Protein AF-A0A165EV86-F1 (afdb_monomer_lite)

Organism: NCBI:txid1314785

Structure (mmCIF, N/CA/C/O backbone):
data_AF-A0A165EV86-F1
#
_entry.id   AF-A0A165EV86-F1
#
loop_
_atom_site.group_PDB
_atom_site.id
_atom_site.type_symbol
_atom_site.label_atom_id
_atom_site.label_alt_id
_atom_site.label_comp_id
_atom_site.label_asym_id
_atom_site.label_entity_id
_atom_site.label_seq_id
_atom_site.pdbx_PDB_ins_code
_atom_site.Cartn_x
_atom_site.Cartn_y
_atom_site.Cartn_z
_atom_site.occupancy
_atom_site.B_iso_or_equiv
_atom_site.auth_seq_id
_atom_site.auth_comp_id
_atom_site.auth_asym_id
_atom_site.auth_atom_id
_atom_site.pdbx_PDB_model_num
ATOM 1 N N . LEU A 1 1 ? -11.340 2.938 -19.698 1.00 61.75 1 LEU A N 1
ATOM 2 C CA . LEU A 1 1 ? -11.963 2.203 -18.574 1.00 61.75 1 LEU A CA 1
ATOM 3 C C . LEU A 1 1 ? -11.511 0.742 -18.567 1.00 61.75 1 LEU A C 1
ATOM 5 O O . LEU A 1 1 ? -10.673 0.433 -17.739 1.00 61.75 1 LEU A O 1
ATOM 9 N N . LYS A 1 2 ? -11.856 -0.085 -19.568 1.00 66.62 2 LYS A N 1
ATOM 10 C CA . LYS A 1 2 ? -11.436 -1.509 -19.633 1.00 66.62 2 LYS A CA 1
ATOM 11 C C . LYS A 1 2 ? -9.935 -1.804 -19.435 1.00 66.62 2 LYS A C 1
ATOM 13 O O . LYS A 1 2 ? -9.590 -2.747 -18.744 1.00 66.62 2 LYS A O 1
ATOM 18 N N . 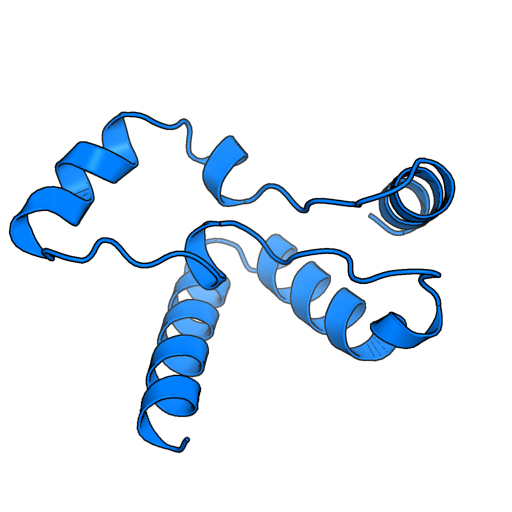GLN A 1 3 ? -9.030 -1.007 -20.016 1.00 62.62 3 GLN A N 1
ATOM 19 C CA . GLN A 1 3 ? -7.580 -1.236 -19.855 1.00 62.62 3 GLN A CA 1
ATOM 20 C C . GLN A 1 3 ? -7.061 -0.944 -18.435 1.00 62.62 3 GLN A C 1
ATOM 22 O O . GLN A 1 3 ? -6.081 -1.546 -18.010 1.00 62.62 3 GLN A O 1
ATOM 27 N N . LEU A 1 4 ? -7.703 -0.019 -17.711 1.00 65.38 4 LEU A N 1
ATOM 28 C CA . LEU A 1 4 ? -7.345 0.300 -16.324 1.00 65.38 4 LEU A CA 1
ATOM 29 C C . LEU A 1 4 ? -7.813 -0.818 -15.388 1.00 65.38 4 LEU A C 1
ATOM 31 O O . LEU A 1 4 ? -7.047 -1.258 -14.541 1.00 65.38 4 LEU A O 1
ATOM 35 N N . GLU A 1 5 ? -9.029 -1.322 -15.608 1.00 70.25 5 GLU A N 1
ATOM 36 C CA . GLU A 1 5 ? -9.573 -2.484 -14.893 1.00 70.25 5 GLU A CA 1
ATOM 37 C C . GLU A 1 5 ? -8.678 -3.721 -15.071 1.00 70.25 5 GLU A C 1
ATOM 39 O O . GLU A 1 5 ? -8.337 -4.380 -14.093 1.00 70.25 5 GLU A O 1
ATOM 44 N N . ASP A 1 6 ? -8.207 -3.977 -16.293 1.00 80.00 6 ASP A N 1
AT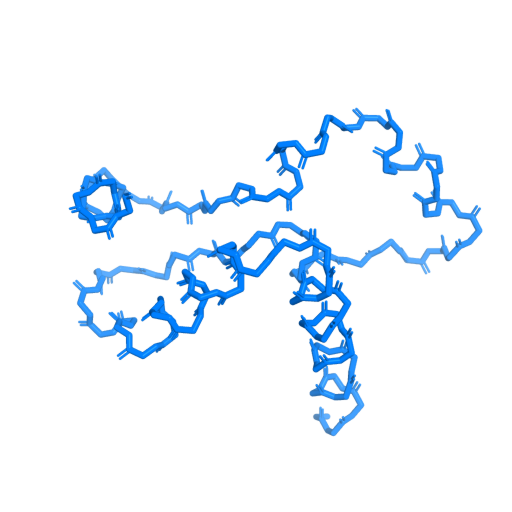OM 45 C CA . ASP A 1 6 ? -7.319 -5.102 -16.614 1.00 80.00 6 ASP A CA 1
ATOM 46 C C . ASP A 1 6 ? -5.915 -4.975 -15.980 1.00 80.00 6 ASP A C 1
ATOM 48 O O . ASP A 1 6 ? -5.284 -5.957 -15.586 1.00 80.00 6 ASP A O 1
ATOM 52 N N . ALA A 1 7 ? -5.393 -3.753 -15.839 1.00 81.81 7 ALA A N 1
ATOM 53 C CA . ALA A 1 7 ? -4.134 -3.523 -15.130 1.00 81.81 7 ALA A CA 1
ATOM 54 C C . ALA A 1 7 ? -4.284 -3.726 -13.614 1.00 81.81 7 ALA A C 1
ATOM 56 O O . ALA A 1 7 ? -3.447 -4.392 -13.003 1.00 81.81 7 ALA A O 1
ATOM 57 N N . SER A 1 8 ? -5.351 -3.196 -13.013 1.00 83.75 8 SER A N 1
ATOM 58 C CA . SER A 1 8 ? -5.633 -3.368 -11.584 1.00 83.75 8 SER A CA 1
ATOM 59 C C . SER A 1 8 ? -5.903 -4.827 -11.222 1.00 83.75 8 SER A C 1
ATOM 61 O O . SER A 1 8 ? -5.422 -5.297 -10.192 1.00 83.75 8 SER A O 1
ATOM 63 N N . HIS A 1 9 ? -6.608 -5.566 -12.084 1.00 88.31 9 HIS A N 1
ATOM 64 C CA . HIS A 1 9 ? -6.876 -6.986 -11.873 1.00 88.31 9 HIS A CA 1
ATOM 65 C 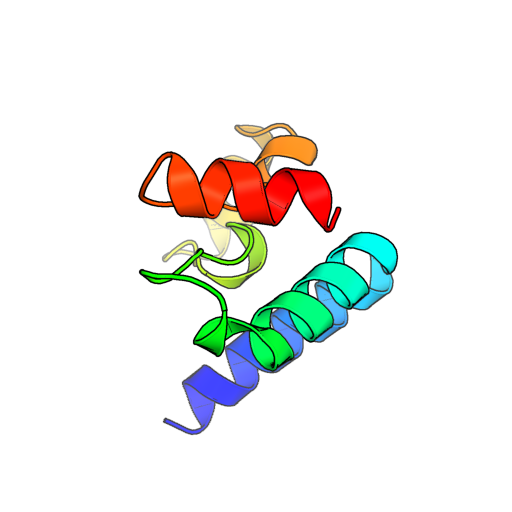C . HIS A 1 9 ? -5.584 -7.809 -11.847 1.00 88.31 9 HIS A C 1
ATOM 67 O O . HIS A 1 9 ? -5.341 -8.536 -10.889 1.00 88.31 9 HIS A O 1
ATOM 73 N N . ARG A 1 10 ? -4.686 -7.601 -12.819 1.00 90.50 10 ARG A N 1
ATOM 74 C CA . ARG A 1 10 ? -3.385 -8.291 -12.860 1.00 90.50 10 ARG A CA 1
ATOM 75 C C . ARG 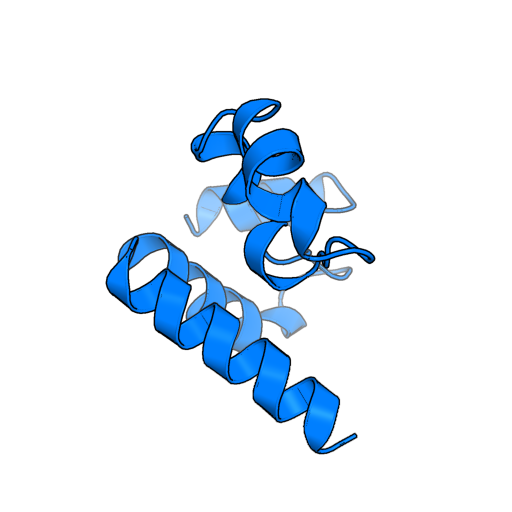A 1 10 ? -2.495 -7.979 -11.657 1.00 90.50 10 ARG A C 1
ATOM 77 O O . ARG A 1 10 ? -1.793 -8.864 -11.175 1.00 90.50 10 ARG A O 1
ATOM 84 N N . LYS A 1 11 ? -2.510 -6.736 -11.162 1.00 91.44 11 LYS A N 1
ATOM 85 C CA . LYS A 1 11 ? -1.780 -6.372 -9.935 1.00 91.44 11 LYS A CA 1
ATOM 86 C C . LYS A 1 11 ? -2.342 -7.095 -8.711 1.00 91.44 11 LYS A C 1
ATOM 88 O O . LYS A 1 11 ? -1.566 -7.564 -7.885 1.00 91.44 11 LYS A O 1
ATOM 93 N N . PHE A 1 12 ? -3.666 -7.212 -8.616 1.00 94.31 12 PHE A N 1
ATOM 94 C CA . PHE A 1 12 ? -4.319 -7.942 -7.532 1.00 94.31 12 PHE A CA 1
ATOM 95 C C . PHE A 1 12 ? -3.999 -9.444 -7.579 1.00 94.31 12 PHE A C 1
ATOM 97 O O . PHE A 1 12 ? -3.587 -9.992 -6.566 1.00 94.31 12 PHE A O 1
ATOM 104 N N . GLU A 1 13 ? -4.070 -10.089 -8.747 1.00 94.25 13 GLU A N 1
ATOM 105 C CA . GLU A 1 13 ? -3.677 -11.503 -8.901 1.00 94.25 13 GLU A CA 1
ATOM 106 C C . GLU A 1 13 ? -2.201 -11.750 -8.541 1.00 94.25 13 GLU A C 1
ATOM 108 O O . GLU A 1 13 ? -1.840 -12.803 -8.013 1.00 94.25 13 GLU A O 1
ATOM 113 N N . ALA A 1 14 ? -1.316 -10.799 -8.860 1.00 91.62 14 ALA A N 1
ATOM 114 C CA . ALA A 1 14 ? 0.093 -10.880 -8.488 1.00 91.62 14 ALA A CA 1
ATOM 115 C C . ALA A 1 14 ? 0.286 -10.756 -6.968 1.00 91.62 14 ALA A C 1
ATOM 117 O O . ALA A 1 14 ? 1.095 -11.491 -6.402 1.00 91.62 14 ALA A O 1
ATOM 118 N N . LEU A 1 15 ? -0.471 -9.866 -6.317 1.00 92.75 15 LEU A N 1
ATOM 119 C CA . LEU A 1 15 ? -0.484 -9.733 -4.863 1.00 92.75 15 LEU A CA 1
ATOM 120 C C . LEU A 1 15 ? -1.022 -10.994 -4.188 1.00 92.75 15 LEU A C 1
ATOM 122 O O . LEU A 1 15 ? -0.357 -11.507 -3.305 1.00 92.75 15 LEU A O 1
ATOM 126 N N . GLU A 1 16 ? -2.156 -11.534 -4.627 1.00 95.06 16 GLU A N 1
ATOM 127 C CA . GLU A 1 16 ? -2.757 -12.744 -4.045 1.00 95.06 16 GLU A CA 1
ATOM 128 C C . GLU A 1 16 ? -1.786 -13.937 -4.048 1.00 95.06 16 GLU A C 1
ATOM 130 O O . GLU A 1 16 ? -1.723 -14.705 -3.092 1.00 95.06 16 GLU A O 1
ATOM 135 N N . LYS A 1 17 ? -0.954 -14.053 -5.092 1.00 93.25 17 LYS A N 1
ATOM 136 C CA . LYS A 1 17 ? 0.113 -15.066 -5.166 1.00 93.25 17 LYS A CA 1
ATOM 137 C C . LYS A 1 17 ? 1.292 -14.789 -4.234 1.00 93.25 17 LYS A C 1
ATOM 139 O O . LYS A 1 17 ? 2.002 -15.726 -3.875 1.00 93.25 17 LYS A O 1
ATOM 144 N N . TRP A 1 18 ? 1.561 -13.524 -3.922 1.00 90.19 18 TRP A N 1
ATOM 145 C CA . TRP A 1 18 ? 2.696 -13.109 -3.098 1.00 90.19 18 TRP A CA 1
ATOM 146 C C . TRP A 1 18 ? 2.358 -13.062 -1.603 1.00 90.19 18 TRP A C 1
ATOM 148 O O . TRP A 1 18 ? 3.186 -13.453 -0.782 1.00 90.19 18 TRP A O 1
ATOM 158 N N . ASP A 1 19 ? 1.163 -12.587 -1.261 1.00 92.69 19 ASP A N 1
ATOM 159 C CA . ASP A 1 19 ? 0.668 -12.366 0.094 1.00 92.69 19 ASP A CA 1
ATOM 160 C C . ASP A 1 19 ? -0.869 -12.484 0.103 1.00 92.69 19 ASP A C 1
ATOM 162 O O . ASP A 1 19 ? -1.594 -11.517 -0.154 1.00 92.69 19 ASP A O 1
ATOM 166 N N . SER A 1 20 ? -1.360 -13.700 0.362 1.00 94.44 20 SER A N 1
ATOM 167 C CA . SER A 1 20 ? -2.795 -14.007 0.408 1.00 94.44 20 SER A CA 1
ATOM 168 C C . SER A 1 20 ? -3.512 -13.263 1.530 1.00 94.44 20 SER A C 1
ATOM 170 O O . SER A 1 20 ? -4.629 -12.798 1.331 1.00 94.44 20 SER A O 1
ATOM 172 N N . ASP A 1 21 ? -2.855 -13.083 2.677 1.00 93.12 21 ASP A N 1
ATOM 173 C CA . ASP A 1 21 ? -3.443 -12.403 3.831 1.00 93.12 21 ASP A CA 1
ATOM 174 C C . ASP A 1 21 ? -3.702 -10.930 3.486 1.00 93.12 21 ASP A C 1
ATOM 176 O O . ASP A 1 21 ? -4.785 -10.396 3.724 1.00 93.12 21 ASP A O 1
ATOM 180 N N . CYS A 1 22 ? -2.740 -10.269 2.835 1.00 93.31 22 CYS A N 1
ATOM 181 C CA . CYS A 1 22 ? -2.922 -8.905 2.340 1.00 93.31 22 CYS A CA 1
ATOM 182 C C . CYS A 1 22 ? -4.051 -8.815 1.295 1.00 93.31 22 CYS A C 1
ATOM 184 O O . CYS A 1 22 ? -4.827 -7.853 1.308 1.00 93.31 22 CYS A O 1
ATOM 186 N N . ALA A 1 23 ? -4.182 -9.814 0.417 1.00 95.44 23 ALA A N 1
ATOM 187 C CA . ALA A 1 23 ? -5.269 -9.875 -0.559 1.00 95.44 23 ALA A CA 1
ATOM 188 C C . ALA A 1 23 ? -6.649 -10.021 0.108 1.00 95.44 23 ALA A C 1
ATOM 190 O O . ALA A 1 23 ? -7.578 -9.295 -0.265 1.00 95.44 23 ALA A O 1
ATOM 191 N N . ASP A 1 24 ? -6.773 -10.868 1.131 1.00 95.12 24 ASP A N 1
ATOM 192 C CA . ASP A 1 24 ? -8.004 -11.041 1.911 1.00 95.12 24 ASP A CA 1
ATOM 193 C C . ASP A 1 24 ? -8.424 -9.733 2.588 1.00 95.12 24 ASP A C 1
ATOM 195 O O . ASP A 1 24 ? -9.595 -9.338 2.535 1.00 95.12 24 ASP A O 1
ATOM 199 N N . VAL A 1 25 ? -7.457 -8.999 3.146 1.00 94.25 25 VAL A N 1
ATOM 200 C CA . VAL A 1 25 ? -7.696 -7.677 3.735 1.00 94.25 25 VAL A CA 1
ATOM 201 C C . VAL A 1 25 ? -8.231 -6.687 2.701 1.00 94.25 25 VAL A C 1
ATOM 203 O O . VAL A 1 25 ? -9.165 -5.940 2.991 1.00 94.25 25 VAL A O 1
ATOM 206 N N . ILE A 1 26 ? -7.693 -6.680 1.480 1.00 95.00 26 ILE A N 1
ATOM 207 C CA . ILE A 1 26 ? -8.170 -5.790 0.408 1.00 95.00 26 ILE A CA 1
ATOM 208 C C . ILE A 1 26 ? -9.600 -6.136 0.005 1.00 95.00 26 ILE A C 1
ATOM 210 O O . ILE A 1 26 ? -10.430 -5.239 -0.159 1.00 95.00 26 ILE A O 1
ATOM 214 N N . VAL A 1 27 ? -9.917 -7.423 -0.137 1.00 95.56 27 VAL A N 1
ATOM 215 C CA . VAL A 1 27 ? -11.284 -7.870 -0.439 1.00 95.56 27 VAL A CA 1
ATOM 216 C C . VAL A 1 27 ? -12.236 -7.445 0.676 1.00 95.56 27 VAL A C 1
ATOM 218 O O . VAL A 1 27 ? -13.311 -6.904 0.397 1.00 95.56 27 VAL A O 1
ATOM 221 N N . TRP A 1 28 ? -11.839 -7.627 1.936 1.00 95.19 28 TRP A N 1
ATOM 222 C CA . TRP A 1 28 ? -12.615 -7.163 3.078 1.00 95.19 28 TRP A CA 1
ATOM 223 C C . TRP A 1 28 ? -12.816 -5.645 3.033 1.00 95.19 28 TRP A C 1
ATOM 225 O O . TRP A 1 28 ? -13.956 -5.188 3.131 1.00 95.19 28 TRP A O 1
ATOM 235 N N . LEU A 1 29 ? -11.756 -4.867 2.811 1.00 95.25 29 LEU A N 1
ATOM 236 C CA . LEU A 1 29 ? -11.811 -3.407 2.756 1.00 95.25 29 LEU A CA 1
ATOM 237 C C . LEU A 1 29 ? -12.779 -2.927 1.669 1.00 95.25 29 LEU A C 1
ATOM 239 O O . LEU A 1 29 ? -13.668 -2.124 1.950 1.00 95.25 29 LEU A O 1
ATOM 243 N N . ARG A 1 30 ? -12.682 -3.481 0.454 1.00 94.62 30 ARG A N 1
ATOM 244 C CA . ARG A 1 30 ? -13.580 -3.165 -0.671 1.00 94.62 30 ARG A CA 1
ATOM 245 C C . ARG A 1 30 ? -15.047 -3.439 -0.335 1.00 94.62 30 ARG A C 1
ATOM 247 O O . ARG A 1 30 ? -15.906 -2.605 -0.610 1.00 94.62 30 ARG A O 1
ATOM 254 N N . ASN A 1 31 ? -15.335 -4.568 0.312 1.00 96.38 31 ASN A N 1
ATOM 255 C CA . ASN A 1 31 ? -16.696 -4.937 0.721 1.00 96.38 31 ASN A CA 1
ATOM 256 C C . ASN A 1 31 ? -17.226 -4.095 1.897 1.00 96.38 31 ASN A C 1
ATOM 258 O O . ASN A 1 31 ? -18.438 -3.988 2.098 1.00 96.38 31 ASN A O 1
ATOM 262 N N . ASN A 1 32 ? -16.332 -3.484 2.674 1.00 95.69 32 ASN A N 1
ATOM 263 C CA . ASN A 1 32 ? -16.654 -2.734 3.884 1.00 95.69 32 ASN A CA 1
ATOM 264 C C . ASN A 1 32 ? -16.375 -1.231 3.757 1.00 95.69 32 ASN A C 1
ATOM 266 O O . ASN A 1 32 ? -16.461 -0.528 4.759 1.00 95.69 32 ASN A O 1
ATOM 270 N N . HIS A 1 33 ? -16.120 -0.713 2.550 1.00 94.75 33 HIS A N 1
ATOM 271 C CA . HIS A 1 33 ? -15.814 0.705 2.324 1.00 94.75 33 HIS A CA 1
ATOM 272 C C . HIS A 1 33 ? -16.870 1.644 2.936 1.00 94.75 33 HIS A C 1
ATOM 274 O O . HIS A 1 33 ? -16.549 2.700 3.463 1.00 94.75 33 HIS A O 1
ATOM 280 N N . HIS A 1 34 ? -18.138 1.228 2.938 1.00 96.69 34 HIS A N 1
ATOM 281 C CA . HIS A 1 34 ? -19.254 1.966 3.538 1.00 96.69 34 HIS A CA 1
ATOM 282 C C . HIS A 1 34 ? -19.159 2.160 5.065 1.00 96.69 34 HIS A C 1
ATOM 284 O O . HIS A 1 34 ? -19.926 2.948 5.615 1.00 96.69 34 HIS A O 1
ATOM 290 N N . LYS A 1 35 ? -18.286 1.419 5.760 1.00 96.19 35 LYS A N 1
ATOM 291 C CA . LYS A 1 35 ? -18.044 1.573 7.202 1.00 96.19 35 LYS A CA 1
ATOM 292 C C . LYS A 1 35 ? -17.098 2.727 7.518 1.00 96.19 35 LYS A C 1
ATOM 294 O O . LYS A 1 35 ? -17.109 3.209 8.646 1.00 96.19 35 LYS A O 1
ATOM 299 N N . PHE A 1 36 ? -16.290 3.134 6.544 1.00 97.19 36 PHE A N 1
ATOM 300 C CA . PHE A 1 36 ? -15.317 4.203 6.695 1.00 97.19 36 PHE A CA 1
ATOM 301 C C . PHE A 1 36 ? -15.952 5.547 6.359 1.00 97.19 36 PHE A C 1
ATOM 303 O O . PHE A 1 36 ? -16.841 5.652 5.508 1.00 97.19 36 PHE A O 1
ATOM 310 N N . LYS A 1 37 ? -15.509 6.585 7.060 1.00 97.50 37 LYS A N 1
ATOM 311 C CA . LYS A 1 37 ? -15.989 7.955 6.870 1.00 97.50 37 LYS A CA 1
ATOM 312 C C . LYS A 1 37 ? -15.466 8.536 5.561 1.00 97.50 37 LYS A C 1
ATOM 314 O O . LYS A 1 37 ? -16.198 9.252 4.875 1.00 97.50 37 LYS A O 1
ATOM 319 N N . ILE A 1 38 ? -14.210 8.247 5.241 1.00 96.69 38 ILE A N 1
ATOM 320 C CA . ILE A 1 38 ? -13.528 8.640 4.011 1.00 96.69 38 ILE A CA 1
ATOM 321 C C . ILE A 1 38 ? -12.742 7.456 3.444 1.00 96.69 38 ILE A C 1
ATOM 323 O O . ILE A 1 38 ? -12.589 6.417 4.080 1.00 96.69 38 ILE A O 1
ATOM 327 N N . GLU A 1 39 ? -12.284 7.596 2.202 1.00 95.56 39 GLU A N 1
ATOM 328 C CA . GLU A 1 39 ? -11.570 6.525 1.512 1.00 95.56 39 GLU A CA 1
ATOM 329 C C . GLU A 1 39 ? -10.314 6.104 2.291 1.00 95.56 39 GLU A C 1
ATOM 331 O O . GLU A 1 39 ? -9.472 6.931 2.656 1.00 95.56 39 GLU A O 1
ATOM 336 N N . VAL A 1 40 ? -10.182 4.800 2.516 1.00 96.38 40 VAL A N 1
ATOM 337 C CA . VAL A 1 40 ? -8.932 4.170 2.941 1.00 96.38 40 VAL A CA 1
ATOM 338 C C . VAL A 1 40 ? -8.267 3.619 1.689 1.00 96.38 40 VAL A C 1
ATOM 340 O O . VAL A 1 40 ? -8.846 2.781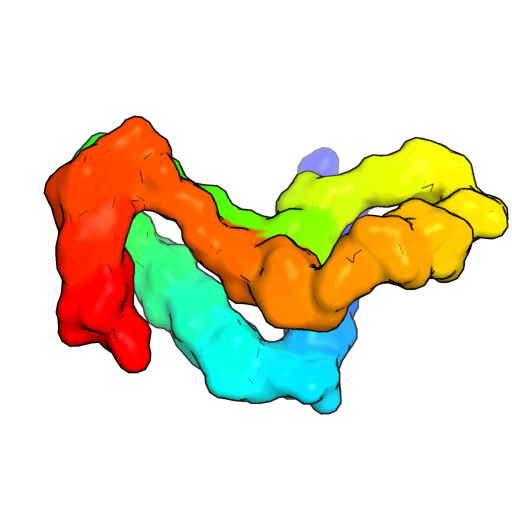 0.997 1.00 96.38 40 VAL A O 1
ATOM 343 N N . PHE A 1 41 ? -7.057 4.085 1.390 1.00 95.69 41 PHE A N 1
ATOM 344 C CA . PHE A 1 41 ? -6.345 3.634 0.201 1.00 95.69 41 PHE A CA 1
ATOM 345 C C . PHE A 1 41 ? -5.753 2.241 0.407 1.00 95.69 41 PHE A C 1
ATOM 347 O O . PHE A 1 41 ? -5.147 1.937 1.441 1.00 95.69 41 PHE A O 1
ATOM 354 N N . GLU A 1 42 ? -5.904 1.421 -0.629 1.00 95.25 42 GLU A N 1
ATOM 355 C CA . GLU A 1 42 ? -5.224 0.139 -0.770 1.00 95.25 42 GLU A CA 1
ATOM 356 C C . GLU A 1 42 ? -3.696 0.314 -0.847 1.00 95.25 42 GLU A C 1
ATOM 358 O O . GLU A 1 42 ? -3.196 1.424 -1.071 1.00 95.25 42 GLU A O 1
ATOM 363 N N . PRO A 1 43 ? -2.926 -0.779 -0.697 1.00 94.69 43 PRO A N 1
ATOM 364 C CA . PRO A 1 43 ? -1.480 -0.692 -0.684 1.00 94.69 43 PRO A CA 1
ATOM 365 C C . PRO A 1 43 ? -0.859 -0.078 -1.948 1.00 94.69 43 PRO A C 1
ATOM 367 O O . PRO A 1 43 ? -1.351 -0.315 -3.061 1.00 94.69 43 PRO A O 1
ATOM 370 N N . PRO A 1 44 ? 0.276 0.646 -1.820 1.00 93.06 44 PRO A N 1
ATOM 371 C CA . PRO A 1 44 ? 0.955 1.310 -2.932 1.00 93.06 44 PRO A CA 1
ATOM 372 C C . PRO A 1 44 ? 1.197 0.427 -4.154 1.00 93.06 44 PRO A C 1
ATOM 374 O O . PRO A 1 44 ? 1.108 0.901 -5.285 1.00 93.06 44 PRO A O 1
ATOM 377 N N . MET A 1 45 ? 1.468 -0.861 -3.951 1.00 90.88 45 MET A N 1
ATOM 378 C CA . MET A 1 45 ? 1.688 -1.806 -5.046 1.00 90.88 45 MET A CA 1
ATOM 379 C C . MET A 1 45 ? 0.478 -1.998 -5.977 1.00 90.88 45 MET A C 1
ATOM 381 O O . MET A 1 45 ? 0.661 -2.373 -7.136 1.00 90.88 45 MET A O 1
ATOM 385 N N . LEU A 1 46 ? -0.746 -1.721 -5.516 1.00 93.12 46 LEU A N 1
ATOM 386 C CA . LEU A 1 46 ? -1.948 -1.754 -6.352 1.00 93.12 46 LEU A CA 1
ATOM 387 C C . LEU A 1 46 ? -2.236 -0.388 -6.980 1.00 93.12 46 LEU A C 1
ATOM 389 O O . LEU A 1 46 ? -2.500 -0.298 -8.185 1.00 93.12 46 LEU A O 1
ATOM 393 N N . CYS A 1 47 ? -2.126 0.678 -6.189 1.00 91.19 47 CYS A N 1
ATOM 394 C CA . CYS A 1 47 ? -2.566 2.014 -6.587 1.00 91.19 47 CYS A CA 1
ATOM 395 C C . CYS A 1 47 ? -1.519 2.815 -7.376 1.00 91.19 47 CYS A C 1
ATOM 397 O O . CYS A 1 47 ? -1.885 3.710 -8.138 1.00 91.19 47 CYS A O 1
ATOM 399 N N . LEU A 1 48 ? -0.224 2.508 -7.246 1.00 90.12 48 LEU A N 1
ATOM 400 C CA . LEU A 1 48 ? 0.850 3.252 -7.909 1.00 90.12 48 LEU A CA 1
ATOM 401 C C . LEU A 1 48 ? 1.357 2.544 -9.165 1.00 90.12 48 LEU A C 1
ATOM 403 O O . LEU A 1 48 ? 1.322 1.320 -9.293 1.00 90.12 48 LEU A O 1
ATOM 407 N N . THR A 1 49 ? 1.842 3.334 -10.120 1.00 91.31 49 THR A N 1
ATOM 408 C CA . THR A 1 49 ? 2.465 2.838 -11.352 1.00 91.31 49 THR A CA 1
ATOM 409 C C . THR A 1 49 ? 3.730 3.633 -11.622 1.00 91.31 49 THR A C 1
ATOM 411 O O . THR A 1 49 ? 3.689 4.861 -11.665 1.00 91.31 49 THR A O 1
ATOM 414 N N . VAL A 1 50 ? 4.850 2.942 -11.838 1.00 92.62 50 VAL A N 1
ATOM 415 C CA . VAL A 1 50 ? 6.094 3.581 -12.282 1.00 92.62 50 VAL A CA 1
ATOM 416 C C . VAL A 1 50 ? 5.938 3.944 -13.764 1.00 92.62 50 VAL A C 1
ATOM 418 O O . VAL A 1 50 ? 5.776 3.034 -14.580 1.00 92.62 50 VAL A O 1
ATOM 421 N N . PRO A 1 51 ? 5.992 5.235 -14.155 1.00 93.06 51 PRO A N 1
ATOM 422 C CA . PRO A 1 51 ? 5.681 5.648 -15.528 1.00 93.06 51 PRO A CA 1
ATOM 423 C C . PRO A 1 51 ? 6.588 5.021 -16.592 1.00 93.06 51 PRO A C 1
ATOM 425 O O . PRO A 1 51 ? 6.173 4.810 -17.728 1.00 93.06 51 PRO A O 1
ATOM 428 N N . ASN A 1 52 ? 7.834 4.714 -16.227 1.00 95.19 52 ASN A N 1
ATOM 429 C CA . ASN A 1 52 ? 8.786 4.032 -17.088 1.00 95.19 52 ASN A CA 1
ATOM 430 C C . ASN A 1 52 ? 9.161 2.679 -16.476 1.00 95.19 52 ASN A C 1
ATOM 432 O O . ASN A 1 52 ? 9.889 2.611 -15.485 1.00 95.19 52 ASN A O 1
ATOM 436 N N . SER A 1 53 ? 8.698 1.603 -17.113 1.00 92.12 53 SER A N 1
ATOM 437 C CA . SER A 1 53 ? 8.869 0.228 -16.635 1.00 92.12 53 SER A CA 1
ATOM 438 C C . SER A 1 53 ? 10.333 -0.194 -16.463 1.00 92.12 53 SER A C 1
ATOM 440 O O . SER A 1 53 ? 10.624 -1.066 -15.647 1.00 92.12 53 SER A O 1
ATOM 442 N N . LYS A 1 54 ? 11.276 0.461 -17.156 1.00 96.81 54 LYS A N 1
ATOM 443 C CA . LYS A 1 54 ? 12.721 0.205 -17.013 1.00 96.81 54 LYS A CA 1
ATOM 444 C C . LYS A 1 54 ? 13.249 0.517 -15.611 1.00 96.81 54 LYS A C 1
ATOM 446 O O . LYS A 1 54 ? 14.298 0.002 -15.242 1.00 96.81 54 LYS A O 1
ATOM 451 N N . PHE A 1 55 ? 12.540 1.345 -14.843 1.00 97.00 55 PHE A N 1
ATOM 452 C CA . PHE A 1 55 ? 12.949 1.758 -13.502 1.00 97.00 55 PHE A CA 1
ATOM 453 C C . PHE A 1 55 ? 12.192 1.051 -12.375 1.00 97.00 55 PHE A C 1
ATOM 455 O O . PHE A 1 55 ? 12.479 1.342 -11.221 1.00 97.00 55 PHE A O 1
ATOM 462 N N . VAL A 1 56 ? 11.270 0.121 -12.667 1.00 93.25 56 VAL A N 1
ATOM 463 C CA . VAL A 1 56 ? 10.427 -0.540 -11.644 1.00 93.25 56 VAL A CA 1
ATOM 464 C C . VAL A 1 56 ? 11.269 -1.147 -10.524 1.00 93.25 56 VAL A C 1
ATOM 466 O O . VAL A 1 56 ? 11.139 -0.723 -9.384 1.00 93.25 56 VAL A O 1
ATOM 469 N N . HIS A 1 57 ? 12.220 -2.020 -10.860 1.00 92.88 57 HIS A N 1
ATOM 470 C CA . HIS A 1 57 ? 13.086 -2.659 -9.865 1.00 92.88 57 HIS A CA 1
ATOM 471 C C . HIS A 1 57 ? 13.920 -1.649 -9.062 1.00 92.88 57 HIS A C 1
ATOM 473 O O . HIS A 1 57 ? 14.112 -1.814 -7.863 1.00 92.88 57 HIS A O 1
ATOM 479 N N . ALA A 1 58 ? 14.413 -0.589 -9.713 1.00 95.81 58 ALA A N 1
ATOM 480 C CA . ALA A 1 58 ? 15.199 0.440 -9.036 1.00 95.81 58 ALA A CA 1
ATOM 481 C C . ALA A 1 58 ? 14.348 1.224 -8.026 1.00 95.81 58 ALA A C 1
ATOM 483 O O . ALA A 1 58 ? 14.823 1.523 -6.937 1.00 95.81 58 ALA A O 1
ATOM 484 N N . VAL A 1 59 ? 13.093 1.522 -8.376 1.00 94.12 59 VAL A N 1
ATOM 485 C CA . VAL A 1 59 ? 12.133 2.177 -7.481 1.00 94.12 59 VAL A CA 1
ATOM 486 C C . VAL A 1 59 ? 11.739 1.244 -6.338 1.00 94.12 59 VAL A C 1
ATOM 488 O O . VAL A 1 59 ? 11.756 1.671 -5.191 1.00 94.12 59 VAL A O 1
ATOM 491 N N . GLU A 1 60 ? 11.425 -0.021 -6.619 1.00 91.00 60 GLU A N 1
ATOM 492 C CA . GLU A 1 60 ? 11.004 -0.997 -5.604 1.00 91.00 60 GLU A CA 1
ATOM 493 C C . GLU A 1 60 ? 12.076 -1.228 -4.535 1.00 91.00 60 GLU A C 1
ATOM 495 O O . GLU A 1 60 ? 11.753 -1.258 -3.352 1.00 91.00 60 GLU A O 1
ATOM 500 N N . VAL A 1 61 ? 13.356 -1.303 -4.919 1.00 93.88 61 VAL A N 1
ATOM 501 C CA . VAL A 1 61 ? 14.477 -1.495 -3.977 1.00 93.88 61 VAL A CA 1
ATOM 502 C C . VAL A 1 61 ? 14.654 -0.312 -3.015 1.00 93.88 61 VAL A C 1
ATOM 504 O O . VAL A 1 61 ? 15.228 -0.476 -1.939 1.00 93.88 61 VAL A O 1
ATOM 507 N N . CYS A 1 62 ? 14.141 0.876 -3.347 1.00 95.44 62 CYS A N 1
ATOM 508 C CA . CYS A 1 62 ? 14.162 2.020 -2.434 1.00 95.44 62 CYS A CA 1
ATOM 509 C C . CYS A 1 62 ? 13.187 1.883 -1.254 1.00 95.44 62 CYS A C 1
ATOM 511 O O . CYS A 1 62 ? 13.267 2.687 -0.324 1.00 95.44 62 CYS A O 1
ATOM 513 N N . PHE A 1 63 ? 12.284 0.898 -1.267 1.00 93.12 63 PHE A N 1
ATOM 514 C CA . PHE A 1 63 ? 11.275 0.709 -0.230 1.00 93.12 63 PHE A CA 1
ATOM 515 C C . PHE A 1 63 ? 11.349 -0.699 0.368 1.00 93.12 63 PHE A C 1
ATOM 517 O O . PHE A 1 63 ? 11.530 -1.681 -0.350 1.00 93.12 63 PHE A O 1
ATOM 524 N N . PRO A 1 64 ? 11.163 -0.843 1.690 1.00 93.81 64 PRO A N 1
ATOM 525 C CA . PRO A 1 64 ? 10.986 -2.161 2.275 1.00 93.81 64 PRO A CA 1
ATOM 526 C C . PRO A 1 64 ? 9.668 -2.772 1.781 1.00 93.81 64 PRO A C 1
ATOM 528 O O . PRO A 1 64 ? 8.673 -2.066 1.604 1.00 93.81 64 PRO A O 1
ATOM 531 N N . SER A 1 65 ? 9.620 -4.098 1.633 1.00 88.69 65 SER A N 1
ATOM 532 C CA . SER A 1 65 ? 8.412 -4.801 1.174 1.00 88.69 65 SER A CA 1
ATOM 533 C C . SER A 1 65 ? 7.184 -4.537 2.052 1.00 88.69 65 SER A C 1
ATOM 535 O O . SER A 1 65 ? 6.064 -4.590 1.560 1.00 88.69 65 SER A O 1
ATOM 537 N N . SER A 1 66 ? 7.375 -4.224 3.337 1.00 91.06 66 SER A N 1
ATOM 538 C CA . SER A 1 66 ? 6.286 -3.829 4.236 1.00 91.06 66 SER A CA 1
ATOM 539 C C . SER A 1 66 ? 5.630 -2.509 3.828 1.00 91.06 66 SER A C 1
ATOM 541 O O . SER A 1 66 ? 4.410 -2.420 3.863 1.00 91.06 66 SER A O 1
ATOM 543 N N . ALA A 1 67 ? 6.406 -1.515 3.380 1.00 92.56 67 ALA A N 1
ATOM 544 C CA . ALA A 1 67 ? 5.873 -0.217 2.964 1.00 92.56 67 ALA A CA 1
ATOM 545 C C . ALA A 1 67 ? 5.001 -0.322 1.705 1.00 92.56 67 ALA A C 1
ATOM 547 O O . ALA A 1 67 ? 4.035 0.421 1.551 1.00 92.56 67 ALA A O 1
ATOM 548 N N . LEU A 1 68 ? 5.307 -1.271 0.816 1.00 92.00 68 LEU A N 1
ATOM 549 C CA . LEU A 1 68 ? 4.509 -1.523 -0.388 1.00 92.00 68 LEU A CA 1
ATOM 550 C C . LEU A 1 68 ? 3.148 -2.171 -0.087 1.00 92.00 68 LEU A C 1
ATOM 552 O O . LEU A 1 68 ? 2.267 -2.122 -0.944 1.00 92.00 68 LEU A O 1
ATOM 556 N N . LYS A 1 69 ? 2.980 -2.728 1.121 1.00 92.00 69 LYS A N 1
ATOM 557 C CA . LYS A 1 69 ? 1.767 -3.398 1.619 1.00 92.00 69 LYS A CA 1
ATOM 558 C C . LYS A 1 69 ? 0.956 -2.543 2.605 1.00 92.00 69 LYS A C 1
ATOM 560 O O . LYS A 1 69 ? -0.024 -3.014 3.169 1.00 92.00 69 LYS A O 1
ATOM 565 N N . THR A 1 70 ? 1.359 -1.294 2.833 1.00 93.44 70 THR A N 1
ATOM 566 C CA . THR A 1 70 ? 0.727 -0.410 3.819 1.00 93.44 70 THR A CA 1
ATOM 567 C C . THR A 1 70 ? -0.609 0.144 3.327 1.00 93.44 70 THR A C 1
ATOM 569 O O . THR A 1 70 ? -0.661 0.766 2.272 1.00 93.44 70 THR A O 1
ATOM 572 N N . PHE A 1 71 ? -1.662 0.012 4.132 1.00 95.38 71 PHE A N 1
ATOM 573 C CA . PHE A 1 71 ? -2.940 0.704 3.934 1.00 95.38 71 PHE A CA 1
ATOM 574 C C . PHE A 1 71 ? -2.886 2.121 4.506 1.00 95.38 71 PHE A C 1
ATOM 576 O O . PHE A 1 71 ? -2.228 2.361 5.521 1.00 95.38 71 PHE A O 1
ATOM 583 N N . ILE A 1 72 ? -3.586 3.063 3.872 1.00 95.06 72 ILE A N 1
ATOM 584 C CA . ILE A 1 72 ? -3.508 4.483 4.240 1.00 95.06 72 ILE A CA 1
ATOM 585 C C . ILE A 1 72 ? -4.902 4.993 4.590 1.00 95.06 72 ILE A C 1
ATOM 587 O O . ILE A 1 72 ? -5.746 5.179 3.714 1.00 95.06 72 ILE A O 1
ATOM 591 N N . ALA A 1 73 ? -5.125 5.256 5.876 1.00 96.75 73 ALA A N 1
ATOM 592 C CA . ALA A 1 73 ? -6.298 5.975 6.354 1.00 96.75 73 ALA A CA 1
ATOM 593 C C . ALA A 1 73 ? -6.037 7.487 6.352 1.00 96.75 73 ALA A C 1
ATOM 595 O O . ALA A 1 73 ? -4.941 7.944 6.680 1.00 96.75 73 ALA A O 1
ATOM 596 N N . GLN A 1 74 ? -7.054 8.265 5.988 1.00 96.25 74 GLN A N 1
ATOM 597 C CA . GLN A 1 74 ? -6.954 9.723 5.858 1.00 96.25 74 GLN A CA 1
ATOM 598 C C . GLN A 1 74 ? -7.380 10.484 7.127 1.00 96.25 74 GLN A C 1
ATOM 600 O O . GLN A 1 74 ? -7.182 11.696 7.212 1.00 96.25 74 GLN A O 1
ATOM 605 N N . CYS A 1 75 ? -7.955 9.795 8.116 1.00 97.50 75 CYS A N 1
ATOM 606 C CA . CYS A 1 75 ? -8.274 10.353 9.428 1.00 97.50 75 CYS A CA 1
ATOM 607 C C . CYS A 1 75 ? -8.069 9.319 10.546 1.00 97.50 75 CYS A C 1
ATOM 609 O O . CYS A 1 75 ? -7.920 8.121 10.293 1.00 97.50 75 CYS A O 1
ATOM 611 N N . GLU A 1 76 ? -8.041 9.797 11.790 1.00 97.50 76 GLU A N 1
ATOM 612 C CA . GLU A 1 76 ? -7.770 8.977 12.975 1.00 97.50 76 GLU A CA 1
ATOM 613 C C . GLU A 1 76 ? -8.881 7.955 13.246 1.00 97.50 76 GLU A C 1
ATOM 615 O O . GLU A 1 76 ? -8.600 6.825 13.654 1.00 97.50 76 GLU A O 1
ATOM 620 N N . GLU A 1 77 ? -10.138 8.319 12.985 1.00 97.50 77 GLU A N 1
ATOM 621 C CA . GLU A 1 77 ? -11.284 7.433 13.191 1.00 97.50 77 GLU A CA 1
ATOM 622 C C . GLU A 1 77 ? -11.220 6.213 12.264 1.00 97.50 77 GLU A C 1
ATOM 624 O O . GLU A 1 77 ? -11.354 5.080 12.728 1.00 97.50 77 GLU A O 1
ATOM 629 N N . ASP A 1 78 ? -10.934 6.430 10.976 1.00 97.50 78 ASP A N 1
ATOM 630 C CA . ASP A 1 78 ? -10.800 5.352 9.993 1.00 97.50 78 ASP A CA 1
ATOM 631 C C . ASP A 1 78 ? -9.525 4.530 10.228 1.00 97.50 78 ASP A C 1
ATOM 633 O O . ASP A 1 78 ? -9.548 3.310 10.077 1.00 97.50 78 ASP A O 1
ATOM 637 N N . TYR A 1 79 ? -8.431 5.160 10.674 1.00 96.69 79 TYR A N 1
ATOM 638 C CA . TYR A 1 79 ? -7.216 4.451 11.094 1.00 96.69 79 TYR A CA 1
ATOM 639 C C . TYR A 1 79 ? -7.489 3.511 12.275 1.00 96.69 79 TYR A C 1
ATOM 641 O O . TYR A 1 79 ? -7.044 2.362 12.284 1.00 96.69 79 TYR A O 1
ATOM 649 N N . SER A 1 80 ? -8.232 3.988 13.273 1.00 96.75 80 SER A N 1
ATOM 650 C CA . SER A 1 80 ? -8.585 3.203 14.457 1.00 96.75 80 SER A CA 1
ATOM 651 C C . SER A 1 80 ? -9.516 2.049 14.098 1.00 96.75 80 SER A C 1
ATOM 653 O O . SER A 1 80 ? -9.297 0.928 14.550 1.00 96.75 80 SER A O 1
ATOM 655 N N . LEU A 1 81 ? -10.519 2.302 13.249 1.00 95.38 81 LEU A N 1
ATOM 656 C CA . LEU A 1 81 ? -11.423 1.270 12.740 1.00 95.38 81 LEU A CA 1
ATOM 657 C C . LEU A 1 81 ? -10.669 0.203 11.940 1.00 95.38 81 LEU A C 1
ATOM 659 O O . LEU A 1 81 ? -10.914 -0.986 12.129 1.00 95.38 81 LEU A O 1
ATOM 663 N N . LEU A 1 82 ? -9.739 0.614 11.076 1.00 93.94 82 LEU A N 1
ATOM 664 C CA . LEU A 1 82 ? -8.928 -0.304 10.285 1.00 93.94 82 LEU A CA 1
ATOM 665 C C . LEU A 1 82 ? -8.091 -1.224 11.189 1.00 93.94 82 LEU A C 1
ATOM 667 O O . LEU A 1 82 ? -8.160 -2.435 11.036 1.00 93.94 82 LEU A O 1
ATOM 671 N N . ASN A 1 83 ? -7.389 -0.681 12.188 1.00 92.12 83 ASN A N 1
ATOM 672 C CA . ASN A 1 83 ? -6.568 -1.478 13.116 1.00 92.12 83 ASN A CA 1
ATOM 673 C C . ASN A 1 83 ? -7.363 -2.386 14.069 1.00 92.12 83 ASN A C 1
ATOM 675 O O . ASN A 1 83 ? -6.775 -3.236 14.724 1.00 92.12 83 ASN A O 1
ATOM 679 N N . GLN A 1 84 ? -8.672 -2.187 14.223 1.00 91.25 84 GLN A N 1
ATOM 680 C CA . GLN A 1 84 ? -9.516 -3.107 14.999 1.00 91.25 84 GLN A CA 1
ATOM 681 C C . GLN A 1 84 ? -9.974 -4.314 14.179 1.00 91.25 84 GLN A C 1
ATOM 683 O O . GLN A 1 84 ? -10.414 -5.313 14.748 1.00 91.25 84 GLN A O 1
ATOM 688 N N . MET A 1 85 ? -9.951 -4.184 12.854 1.00 78.62 85 MET A N 1
ATOM 689 C CA . MET A 1 85 ? -10.480 -5.169 11.914 1.00 78.62 85 MET A CA 1
ATOM 690 C C . MET A 1 85 ? -9.374 -6.030 11.290 1.00 78.62 85 MET A C 1
ATOM 692 O O . MET A 1 85 ? -9.691 -7.083 10.737 1.00 78.62 85 MET A O 1
ATOM 696 N N . LEU A 1 86 ? -8.118 -5.574 11.381 1.00 71.88 86 LEU A N 1
ATOM 697 C CA . LEU A 1 86 ? -6.889 -6.247 10.945 1.00 71.88 86 LEU A CA 1
ATOM 698 C C . LEU A 1 86 ? -6.098 -6.744 12.153 1.00 71.88 86 LEU A C 1
ATOM 700 O O . LEU A 1 86 ? -5.547 -7.861 12.065 1.00 71.88 86 LEU A O 1
#

pLDDT: mean 91.58, std 7.78, range [61.75, 97.5]

Radius of gyration: 13.84 Å; chains: 1; bounding box: 34×25×35 Å

Foldseek 3Di:
DVVLVVLLVVLLVVCCVVPVPLSVLVVVCVVCVVVDPDDKDFFCSRVDDDPDPVCVVVVPVVDDPVNRGDI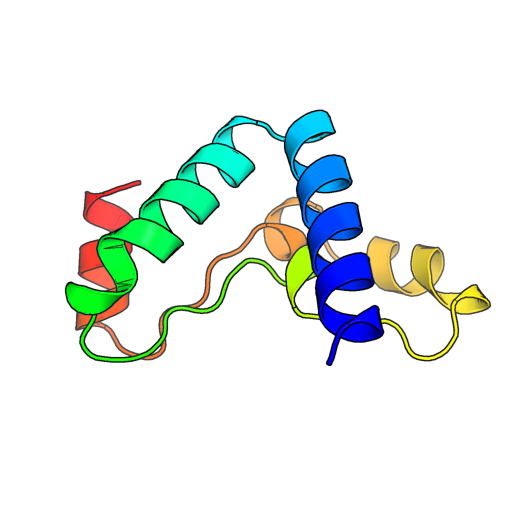HDPDPVRVVVSVVVD

Secondary structure (DSSP, 8-state):
-HHHHHHHHHHHHHHHHH-HHHHHHHHHHHHHGGGSSSPPBPPHHHH---SSGGGHHHHHHTS-TTGGG--B-SSHHHHHHHHHH-

Sequence (86 aa):
LKQLEDASHRKFEALEKWDSDCADVIVWLRNNHHKFKIEVFEPPMLCLTVPNSKFVHAVEVCFPSSALKTFIAQCEEDYSLLNQML